Protein AF-A0A822HG52-F1 (afdb_monomer_lite)

Sequence (155 aa):
MVQCDKETKTKKIDTLKSLNSVLRNLIGDYMHELYFETEEEETRDRIKWGLIKSSVQSQSYNYDDIDKRYQSYEEIKRYTHKYIIRDLFLWAILMNYIDMAKVFLSFLKYRICSALIATKILKKYHSVAIYGELKDNYEKNIKYFEKYAINSPDT

Structure (mmCIF, N/CA/C/O backbone):
data_AF-A0A822HG52-F1
#
_entry.id   AF-A0A822HG52-F1
#
loop_
_atom_site.group_PDB
_atom_site.id
_atom_site.type_symbol
_atom_site.label_atom_id
_atom_site.label_alt_id
_atom_site.label_comp_id
_atom_site.label_asym_id
_atom_site.label_entity_id
_atom_site.label_seq_id
_atom_site.pdbx_PDB_ins_code
_atom_site.Cartn_x
_atom_site.Cartn_y
_atom_site.Cartn_z
_atom_site.occupancy
_atom_site.B_iso_or_equiv
_atom_site.auth_seq_id
_atom_site.auth_comp_id
_atom_site.auth_asym_id
_atom_site.auth_atom_id
_atom_site.pdbx_PDB_model_num
ATOM 1 N N . MET A 1 1 ? 40.405 -7.328 3.801 1.00 45.31 1 MET A N 1
ATOM 2 C CA . MET A 1 1 ? 39.343 -6.425 3.294 1.00 45.31 1 MET A CA 1
ATOM 3 C C . MET A 1 1 ? 38.112 -7.158 2.719 1.00 45.31 1 MET A C 1
ATOM 5 O O . MET A 1 1 ? 37.390 -6.562 1.944 1.00 45.31 1 MET A O 1
ATOM 9 N N . VAL A 1 2 ? 37.803 -8.410 3.110 1.00 51.06 2 VAL A N 1
ATOM 10 C CA . VAL A 1 2 ? 36.677 -9.199 2.525 1.00 51.06 2 VAL A CA 1
ATOM 11 C C . VAL A 1 2 ? 35.585 -9.556 3.559 1.00 51.06 2 VAL A C 1
ATOM 13 O O . VAL A 1 2 ? 34.539 -10.100 3.222 1.00 51.06 2 VAL A O 1
ATOM 16 N N . GLN A 1 3 ? 35.799 -9.237 4.840 1.00 42.75 3 GLN A N 1
ATOM 17 C CA . GLN A 1 3 ? 34.902 -9.628 5.938 1.00 42.75 3 GLN A CA 1
ATOM 18 C C . GLN A 1 3 ? 33.758 -8.626 6.178 1.00 42.75 3 GLN A C 1
ATOM 20 O O . GLN A 1 3 ? 32.650 -9.043 6.501 1.00 42.75 3 GLN A O 1
ATOM 25 N N . CYS A 1 4 ? 33.990 -7.333 5.921 1.00 42.16 4 CYS A N 1
ATOM 26 C CA . CYS A 1 4 ? 32.995 -6.268 6.113 1.00 42.16 4 CYS A CA 1
ATOM 27 C C . CYS A 1 4 ? 31.808 -6.392 5.133 1.00 42.16 4 CYS A C 1
ATOM 29 O O . CYS A 1 4 ? 30.648 -6.217 5.504 1.00 42.16 4 CYS A O 1
ATOM 31 N N . ASP A 1 5 ? 32.076 -6.797 3.888 1.00 52.59 5 ASP A N 1
ATOM 32 C CA . ASP A 1 5 ? 31.040 -6.916 2.853 1.00 52.59 5 ASP A CA 1
ATOM 33 C C . ASP A 1 5 ? 30.086 -8.093 3.081 1.00 52.59 5 ASP A C 1
ATOM 35 O O . ASP A 1 5 ? 28.921 -8.031 2.687 1.00 52.59 5 ASP A O 1
ATOM 39 N N . LYS A 1 6 ? 30.556 -9.170 3.725 1.00 52.09 6 LYS A N 1
ATOM 40 C CA . LYS A 1 6 ? 29.717 -10.342 4.008 1.00 52.09 6 LYS A CA 1
ATOM 41 C C . LYS A 1 6 ? 28.726 -10.058 5.133 1.00 52.09 6 LYS A C 1
ATOM 43 O O . LYS A 1 6 ? 27.545 -10.314 4.950 1.00 52.09 6 LYS A O 1
ATOM 48 N N . GLU A 1 7 ? 29.162 -9.467 6.245 1.00 51.91 7 GLU A N 1
ATOM 49 C CA . GLU A 1 7 ? 28.264 -9.141 7.367 1.00 51.91 7 GLU A CA 1
ATOM 50 C C . GLU A 1 7 ? 27.192 -8.111 6.998 1.00 51.91 7 GLU A C 1
ATOM 52 O O . GLU A 1 7 ? 26.043 -8.228 7.426 1.00 51.91 7 GLU A O 1
ATOM 57 N N . THR A 1 8 ? 27.545 -7.124 6.172 1.00 53.28 8 THR A N 1
ATOM 58 C CA . THR A 1 8 ? 26.606 -6.076 5.750 1.00 53.28 8 THR A CA 1
ATOM 59 C C . THR A 1 8 ? 25.537 -6.630 4.806 1.00 53.28 8 THR A C 1
ATOM 61 O O . THR A 1 8 ? 24.367 -6.265 4.917 1.00 53.28 8 THR A O 1
ATOM 64 N N . LYS A 1 9 ? 25.912 -7.565 3.920 1.00 55.47 9 LYS A N 1
ATOM 65 C CA . LYS A 1 9 ? 24.960 -8.296 3.072 1.00 55.47 9 LYS A CA 1
ATOM 66 C C . LYS A 1 9 ? 24.046 -9.191 3.907 1.00 55.47 9 LYS A C 1
ATOM 68 O O . LYS A 1 9 ? 22.837 -9.082 3.760 1.00 55.47 9 LYS A O 1
ATOM 73 N N . THR A 1 10 ? 24.584 -9.982 4.839 1.00 57.41 10 THR A N 1
ATOM 74 C CA . THR A 1 10 ? 23.771 -10.872 5.690 1.00 57.41 10 THR A CA 1
ATOM 75 C C . THR A 1 10 ? 22.769 -10.102 6.553 1.00 57.41 10 THR A C 1
ATOM 77 O O . THR A 1 10 ? 21.600 -10.465 6.600 1.00 57.41 10 THR A O 1
ATOM 80 N N . LYS A 1 11 ? 23.168 -8.978 7.166 1.00 60.53 11 LYS A N 1
ATOM 81 C CA . LYS A 1 11 ? 22.227 -8.138 7.933 1.00 60.53 11 LYS A CA 1
ATOM 82 C C . LYS A 1 11 ? 21.141 -7.505 7.057 1.00 60.53 11 LYS A C 1
ATOM 84 O O . LYS A 1 11 ? 20.019 -7.326 7.518 1.00 60.53 11 LYS A O 1
ATOM 89 N N . LYS A 1 12 ? 21.461 -7.156 5.807 1.00 58.12 12 LYS A N 1
ATOM 90 C CA . LYS A 1 12 ? 20.495 -6.599 4.847 1.00 58.12 12 LYS A CA 1
ATOM 91 C C . LYS A 1 12 ? 19.512 -7.661 4.325 1.00 58.12 12 LYS A C 1
ATOM 93 O O . LYS A 1 12 ? 18.345 -7.338 4.113 1.00 58.12 12 LYS A O 1
ATOM 98 N N . ILE A 1 13 ? 19.965 -8.912 4.183 1.00 57.28 13 ILE A N 1
ATOM 99 C CA . ILE A 1 13 ? 19.126 -10.073 3.830 1.00 57.28 13 ILE A CA 1
ATOM 100 C C . ILE A 1 13 ? 17.995 -10.252 4.852 1.00 57.28 13 ILE A C 1
ATOM 102 O O . ILE A 1 13 ? 16.834 -10.464 4.491 1.00 57.28 13 ILE A O 1
ATOM 106 N N . ASP A 1 14 ? 18.314 -10.101 6.137 1.00 71.44 14 ASP A N 1
ATOM 107 C CA . ASP A 1 14 ? 17.332 -10.273 7.207 1.00 71.44 14 ASP A CA 1
ATOM 108 C C . ASP A 1 14 ? 16.317 -9.121 7.268 1.00 71.44 14 ASP A C 1
ATOM 110 O O . ASP A 1 14 ? 15.142 -9.345 7.574 1.00 71.44 14 ASP A O 1
ATOM 114 N N . THR A 1 15 ? 16.714 -7.889 6.928 1.00 79.44 15 THR A N 1
ATOM 115 C CA . THR A 1 15 ? 15.819 -6.725 7.032 1.00 79.44 15 THR A CA 1
ATOM 116 C C . THR A 1 15 ? 14.765 -6.669 5.931 1.00 79.44 15 THR A C 1
ATOM 118 O O . THR A 1 15 ? 13.609 -6.375 6.237 1.00 79.44 15 THR A O 1
ATOM 121 N N . LEU A 1 16 ? 15.101 -6.990 4.675 1.00 83.25 16 LEU A N 1
ATOM 122 C CA . LEU A 1 16 ? 14.118 -6.984 3.579 1.00 83.25 16 LEU A CA 1
ATOM 123 C C . LEU A 1 16 ? 13.105 -8.127 3.709 1.00 83.25 16 LEU A C 1
ATOM 125 O O . LEU A 1 16 ? 11.901 -7.911 3.550 1.00 83.25 16 LEU A O 1
ATOM 129 N N . LYS A 1 17 ? 13.567 -9.326 4.082 1.00 84.38 17 LYS A N 1
ATOM 130 C CA . LYS A 1 17 ? 12.682 -10.464 4.372 1.00 84.38 17 LYS A CA 1
ATOM 131 C C . LYS A 1 17 ? 11.767 -10.172 5.556 1.00 84.38 17 LYS A C 1
ATOM 133 O O . LYS A 1 17 ? 10.570 -10.453 5.491 1.00 84.38 17 LYS A O 1
ATOM 138 N N . SER A 1 18 ? 12.305 -9.548 6.606 1.00 86.50 18 SER A N 1
ATOM 139 C CA . SER A 1 18 ? 11.512 -9.083 7.745 1.00 86.50 18 SER A CA 1
ATOM 140 C C . SER A 1 18 ? 10.456 -8.060 7.315 1.00 86.50 18 SER A C 1
ATOM 142 O O . SER A 1 18 ? 9.289 -8.207 7.671 1.00 86.50 18 SER A O 1
ATOM 144 N N . LEU A 1 19 ? 10.809 -7.088 6.464 1.00 88.69 19 LEU A N 1
ATOM 145 C CA . LEU A 1 19 ? 9.858 -6.099 5.953 1.00 88.69 19 LEU A CA 1
ATOM 146 C C . LEU A 1 19 ? 8.726 -6.745 5.141 1.00 88.69 19 LEU A C 1
ATOM 148 O O . LEU A 1 19 ? 7.557 -6.452 5.392 1.00 88.69 19 LEU A O 1
ATOM 152 N N . ASN A 1 20 ? 9.043 -7.659 4.218 1.00 90.75 20 ASN A N 1
ATOM 153 C CA . ASN A 1 20 ? 8.024 -8.409 3.475 1.00 90.75 20 ASN A CA 1
ATOM 154 C C . ASN A 1 20 ? 7.114 -9.216 4.419 1.00 90.75 20 ASN A C 1
ATOM 156 O O . ASN A 1 20 ? 5.898 -9.238 4.230 1.00 90.75 20 ASN A O 1
ATOM 160 N N . SER A 1 21 ? 7.679 -9.840 5.458 1.00 90.19 21 SER A N 1
ATOM 161 C CA . SER A 1 21 ? 6.916 -10.572 6.478 1.00 90.19 21 SER A CA 1
ATOM 162 C C . SER A 1 21 ? 5.965 -9.655 7.256 1.00 90.19 21 SER A C 1
ATOM 164 O O . SER A 1 21 ? 4.776 -9.952 7.389 1.00 90.19 21 SER A O 1
ATOM 166 N N . VAL A 1 22 ? 6.446 -8.489 7.701 1.00 90.62 22 VAL A N 1
ATOM 167 C CA . VAL A 1 22 ? 5.623 -7.477 8.381 1.00 90.62 22 VAL A CA 1
ATOM 168 C C . VAL A 1 22 ? 4.481 -7.008 7.481 1.00 90.62 22 VAL A C 1
ATOM 170 O O . VAL A 1 22 ? 3.334 -6.954 7.925 1.00 90.62 22 VAL A O 1
ATOM 173 N N . LEU A 1 23 ? 4.762 -6.719 6.209 1.00 91.31 23 LEU A N 1
ATOM 174 C CA . LEU A 1 23 ? 3.740 -6.280 5.259 1.00 91.31 23 LEU A CA 1
ATOM 175 C C . LEU A 1 23 ? 2.672 -7.350 5.017 1.00 91.31 23 LEU A C 1
ATOM 177 O O . LEU A 1 23 ? 1.484 -7.031 5.077 1.00 91.31 23 LEU A O 1
ATOM 181 N N . ARG A 1 24 ? 3.064 -8.618 4.846 1.00 92.25 24 ARG A N 1
ATOM 182 C CA . ARG A 1 24 ? 2.118 -9.743 4.745 1.00 92.25 24 ARG A CA 1
ATOM 183 C C . ARG A 1 24 ? 1.265 -9.889 6.006 1.00 92.25 24 ARG A C 1
ATOM 185 O O . ARG A 1 24 ? 0.058 -10.080 5.902 1.00 92.25 24 ARG A O 1
ATOM 192 N N . ASN A 1 25 ? 1.844 -9.720 7.194 1.00 91.38 25 ASN A N 1
ATOM 193 C CA . ASN A 1 25 ? 1.091 -9.782 8.452 1.00 91.38 25 ASN A CA 1
ATOM 194 C C . ASN A 1 25 ? 0.065 -8.642 8.593 1.00 91.38 25 ASN A C 1
ATOM 196 O O . ASN A 1 25 ? -1.021 -8.837 9.151 1.00 91.38 25 ASN A O 1
ATOM 200 N N . LEU A 1 26 ? 0.395 -7.448 8.091 1.00 91.69 26 LEU A N 1
ATOM 201 C CA . LEU A 1 26 ? -0.487 -6.281 8.147 1.00 91.69 26 LEU A CA 1
ATOM 202 C C . LEU A 1 26 ? -1.589 -6.323 7.077 1.00 91.69 26 LEU A C 1
ATOM 204 O O . LEU A 1 26 ? -2.747 -6.024 7.372 1.00 91.69 26 LEU A O 1
ATOM 208 N N . ILE A 1 27 ? -1.248 -6.697 5.844 1.00 91.88 27 ILE A N 1
ATOM 209 C CA . ILE A 1 27 ? -2.138 -6.596 4.677 1.00 91.88 27 ILE A CA 1
ATOM 210 C C . ILE A 1 27 ? -2.876 -7.919 4.422 1.00 91.88 27 ILE A C 1
ATOM 212 O O . ILE A 1 27 ? -4.099 -7.926 4.226 1.00 91.88 27 ILE A O 1
ATOM 216 N N . GLY A 1 28 ? -2.148 -9.033 4.470 1.00 89.75 28 GLY A N 1
ATOM 217 C CA . GLY A 1 28 ? -2.635 -10.390 4.246 1.00 89.75 28 GLY A CA 1
ATOM 218 C C . GLY A 1 28 ? -1.628 -11.271 3.501 1.00 89.75 28 GLY A C 1
ATOM 219 O O . GLY A 1 28 ? -0.681 -10.797 2.874 1.00 89.75 28 GLY A O 1
ATOM 220 N N . ASP A 1 29 ? -1.871 -12.575 3.554 1.00 87.88 29 ASP A N 1
ATOM 221 C CA . ASP A 1 29 ? -1.092 -13.639 2.910 1.00 87.88 29 ASP A CA 1
ATOM 222 C C . ASP A 1 29 ? -1.141 -13.606 1.374 1.00 87.88 29 ASP A C 1
ATOM 224 O O . ASP A 1 29 ? -0.180 -14.014 0.720 1.00 87.88 29 ASP A O 1
ATOM 228 N N . TYR A 1 30 ? -2.209 -13.042 0.806 1.00 84.38 30 TYR A N 1
ATOM 229 C CA . TYR A 1 30 ? -2.367 -12.797 -0.632 1.00 84.38 30 TYR A CA 1
ATOM 230 C C . TYR A 1 30 ? -1.369 -11.781 -1.217 1.00 84.38 30 TYR A C 1
ATOM 232 O O . TYR A 1 30 ? -1.268 -11.649 -2.435 1.00 84.38 30 TYR A O 1
ATOM 240 N N . MET A 1 31 ? -0.648 -11.027 -0.384 1.00 85.12 31 MET A N 1
ATOM 241 C CA . MET A 1 31 ? 0.330 -10.046 -0.845 1.00 85.12 31 MET A CA 1
ATOM 242 C C . MET A 1 31 ? 1.625 -10.734 -1.292 1.00 85.12 31 MET A C 1
ATOM 244 O O . MET A 1 31 ? 2.278 -11.404 -0.495 1.00 85.12 31 MET A O 1
ATOM 248 N N . HIS A 1 32 ? 2.029 -10.541 -2.548 1.00 86.25 32 HIS A N 1
ATOM 249 C CA . HIS A 1 32 ? 3.338 -10.986 -3.042 1.00 86.25 32 HIS A CA 1
ATOM 250 C C . HIS A 1 32 ? 4.490 -10.188 -2.414 1.00 86.25 32 HIS A C 1
ATOM 252 O O . HIS A 1 32 ? 4.285 -9.115 -1.842 1.00 86.25 32 HIS A O 1
ATOM 258 N N . GLU A 1 33 ? 5.714 -10.711 -2.515 1.00 88.12 33 GLU A N 1
ATOM 259 C CA . GLU A 1 33 ? 6.896 -9.972 -2.066 1.00 88.12 33 GLU A CA 1
ATOM 260 C C . GLU A 1 33 ? 7.048 -8.681 -2.878 1.00 88.12 33 GLU A C 1
ATOM 262 O O . GLU A 1 33 ? 6.847 -8.662 -4.093 1.00 88.12 33 GLU A O 1
ATOM 267 N N . LEU A 1 34 ? 7.349 -7.578 -2.188 1.00 86.81 34 LEU A N 1
ATOM 268 C CA . LEU A 1 34 ? 7.526 -6.271 -2.827 1.00 86.81 34 LEU A CA 1
ATOM 269 C C . LEU A 1 34 ? 8.985 -5.847 -2.914 1.00 86.81 34 LEU A C 1
ATOM 271 O O . LEU A 1 34 ? 9.323 -5.046 -3.788 1.00 86.81 34 LEU A O 1
ATOM 275 N N . TYR A 1 35 ? 9.808 -6.335 -1.988 1.00 88.50 35 TYR A N 1
ATOM 276 C CA . TYR A 1 35 ? 11.209 -5.968 -1.867 1.00 88.50 35 TYR A CA 1
ATOM 277 C C . TYR A 1 35 ? 12.086 -7.191 -2.077 1.00 88.50 35 TYR A C 1
ATOM 279 O O . TYR A 1 35 ? 11.916 -8.199 -1.395 1.00 88.50 35 TYR A O 1
ATOM 287 N N . PHE A 1 36 ? 13.035 -7.066 -2.993 1.00 86.81 36 PHE A N 1
ATOM 288 C CA . PHE A 1 36 ? 13.983 -8.109 -3.360 1.00 86.81 36 PHE A CA 1
ATOM 289 C C . PHE A 1 36 ? 15.399 -7.549 -3.255 1.00 86.81 36 PHE A C 1
ATOM 291 O O . PHE A 1 36 ? 15.603 -6.334 -3.325 1.00 86.81 36 PHE A O 1
ATOM 298 N N . GLU A 1 37 ? 16.384 -8.420 -3.063 1.00 81.31 37 GLU A N 1
ATOM 299 C CA . GLU A 1 37 ? 17.785 -7.991 -3.012 1.00 81.31 37 GLU A CA 1
ATOM 300 C C . GLU A 1 37 ? 18.364 -7.771 -4.403 1.00 81.31 37 GLU A C 1
ATOM 302 O O . GLU A 1 37 ? 19.242 -6.926 -4.586 1.00 81.31 37 GLU A O 1
ATOM 307 N N . THR A 1 38 ? 17.874 -8.554 -5.361 1.00 81.25 38 THR A N 1
ATOM 308 C CA . THR A 1 38 ? 18.373 -8.609 -6.729 1.00 81.25 38 THR A CA 1
ATOM 309 C C . THR A 1 38 ? 17.217 -8.551 -7.723 1.00 81.25 38 THR A C 1
ATOM 311 O O . THR A 1 38 ? 16.116 -9.045 -7.455 1.00 81.25 38 THR A O 1
ATOM 314 N N . GLU A 1 39 ? 17.459 -7.952 -8.887 1.00 79.81 39 GLU A N 1
ATOM 315 C CA . GLU A 1 39 ? 16.459 -7.881 -9.960 1.00 79.81 39 GLU A CA 1
ATOM 316 C C . GLU A 1 39 ? 16.125 -9.279 -10.505 1.00 79.81 39 GLU A C 1
ATOM 318 O O . GLU A 1 39 ? 14.994 -9.543 -10.926 1.00 79.81 39 GLU A O 1
ATOM 323 N N . GLU A 1 40 ? 17.078 -10.215 -10.448 1.00 81.81 40 GLU A N 1
ATOM 324 C CA . GLU A 1 40 ? 16.883 -11.605 -10.853 1.00 81.81 40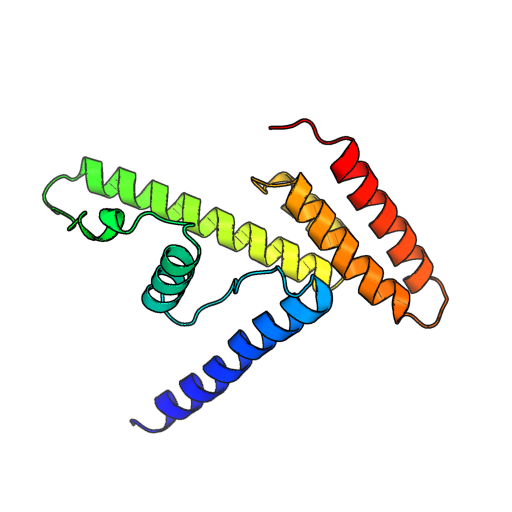 GLU A CA 1
ATOM 325 C C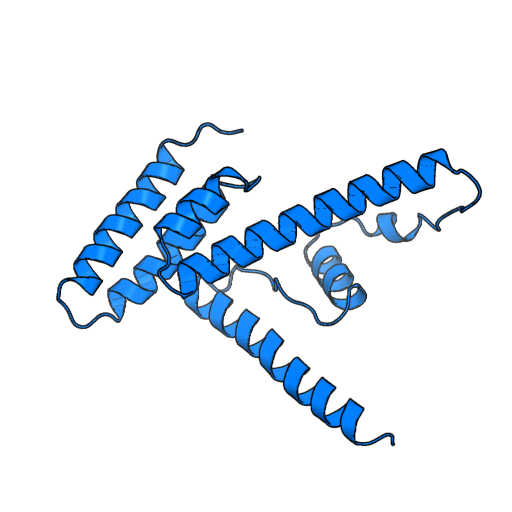 . GLU A 1 40 ? 15.903 -12.349 -9.933 1.00 81.81 40 GLU A C 1
ATOM 327 O O . GLU A 1 40 ? 15.143 -13.204 -10.393 1.00 81.81 40 GLU A O 1
ATOM 332 N N . GLU A 1 41 ? 15.900 -12.055 -8.632 1.00 85.06 41 GLU A N 1
ATOM 333 C CA . GLU A 1 41 ? 14.908 -12.591 -7.693 1.00 85.06 41 GLU A CA 1
ATOM 334 C C . GLU A 1 41 ? 13.515 -12.034 -7.966 1.00 85.06 41 GLU A C 1
ATOM 336 O O . GLU A 1 41 ? 12.580 -12.821 -8.128 1.00 85.06 41 GLU A O 1
ATOM 341 N N . GLU A 1 42 ? 13.393 -10.710 -8.105 1.00 85.69 42 GLU A N 1
ATOM 342 C CA . GLU A 1 42 ? 12.118 -10.062 -8.427 1.00 85.69 42 GLU A CA 1
ATOM 343 C C . GLU A 1 42 ? 11.539 -10.609 -9.739 1.00 85.69 42 GLU A C 1
ATOM 345 O O . GLU A 1 42 ? 10.357 -10.950 -9.827 1.00 85.69 42 GLU A O 1
ATOM 350 N N . THR A 1 43 ? 12.380 -10.736 -10.767 1.00 82.69 43 THR A N 1
ATOM 351 C CA . THR A 1 43 ? 11.965 -11.239 -12.079 1.00 82.69 43 THR A CA 1
ATOM 352 C C . THR A 1 43 ? 11.490 -12.686 -11.994 1.00 82.69 43 THR A C 1
ATOM 354 O O . THR A 1 43 ? 10.444 -13.024 -12.554 1.00 82.69 43 THR A O 1
ATOM 357 N N . ARG A 1 44 ? 12.213 -13.549 -11.266 1.00 86.00 44 ARG A N 1
ATOM 358 C CA . ARG A 1 44 ? 11.809 -14.949 -11.066 1.00 86.00 44 ARG A CA 1
ATOM 359 C C . ARG A 1 44 ? 10.477 -15.061 -10.331 1.00 86.00 44 ARG A C 1
ATOM 361 O O . ARG A 1 44 ? 9.636 -15.850 -10.763 1.00 86.00 44 ARG A O 1
ATOM 368 N N . ASP A 1 45 ? 10.266 -14.281 -9.271 1.00 86.44 45 ASP A N 1
ATOM 369 C CA . ASP A 1 45 ? 8.996 -14.286 -8.536 1.00 86.44 45 ASP A CA 1
ATOM 370 C C . ASP A 1 45 ? 7.843 -13.813 -9.436 1.00 86.44 45 ASP A C 1
ATOM 372 O O . ASP A 1 45 ? 6.821 -14.487 -9.562 1.00 86.44 45 ASP A O 1
ATOM 376 N N . ARG A 1 46 ? 8.038 -12.731 -10.194 1.00 83.50 46 ARG A N 1
ATOM 377 C CA . ARG A 1 46 ? 7.022 -12.224 -11.129 1.00 83.50 46 ARG A CA 1
ATOM 378 C C . ARG A 1 46 ? 6.661 -13.210 -12.233 1.00 83.50 46 ARG A C 1
ATOM 380 O O . ARG A 1 46 ? 5.483 -13.319 -12.573 1.00 83.50 46 ARG A O 1
ATOM 387 N N . ILE A 1 47 ? 7.638 -13.929 -12.787 1.00 84.06 47 ILE A N 1
ATOM 388 C CA . ILE A 1 47 ? 7.384 -14.987 -13.779 1.00 84.06 47 ILE A CA 1
ATOM 389 C C . ILE A 1 47 ? 6.609 -16.139 -13.132 1.00 84.06 47 ILE A C 1
ATOM 391 O O . ILE A 1 47 ? 5.621 -16.598 -13.702 1.00 84.06 47 ILE A O 1
ATOM 395 N N . LYS A 1 48 ? 7.013 -16.571 -11.929 1.00 86.81 48 LYS A N 1
ATOM 396 C CA . LYS A 1 48 ? 6.335 -17.634 -11.170 1.00 86.81 48 LYS A CA 1
ATOM 397 C C . LYS A 1 48 ? 4.852 -17.322 -10.946 1.00 86.81 48 LYS A C 1
ATOM 399 O O . LYS A 1 48 ? 4.028 -18.228 -11.030 1.00 86.81 48 LYS A O 1
ATOM 404 N N . TRP A 1 49 ? 4.516 -16.056 -10.704 1.00 82.94 49 TRP A N 1
ATOM 405 C CA . TRP A 1 49 ? 3.137 -15.599 -10.503 1.00 82.94 49 TRP A CA 1
ATOM 406 C C . TRP A 1 49 ? 2.422 -15.152 -11.786 1.00 82.94 49 TRP A C 1
ATOM 408 O O . TRP A 1 49 ? 1.303 -14.650 -11.719 1.00 82.94 49 TRP A O 1
ATOM 418 N N . GLY A 1 50 ? 3.042 -15.317 -12.959 1.00 81.12 50 GLY A N 1
ATOM 419 C CA . GLY A 1 50 ? 2.442 -14.943 -14.242 1.00 81.12 50 GLY A CA 1
ATOM 420 C C . GLY A 1 50 ? 2.261 -13.432 -14.441 1.00 81.12 50 GLY A C 1
ATOM 421 O O . GLY A 1 50 ? 1.503 -13.021 -15.318 1.00 81.12 50 GLY A O 1
ATOM 422 N N . LEU A 1 51 ? 2.953 -12.599 -13.656 1.00 76.94 51 LEU A N 1
ATOM 423 C CA . LEU A 1 51 ? 2.898 -11.135 -13.747 1.00 76.94 51 LEU A CA 1
ATOM 424 C C . LEU A 1 51 ? 3.680 -10.598 -14.954 1.00 76.94 51 LEU A C 1
ATOM 426 O O . LEU A 1 51 ? 3.402 -9.500 -15.435 1.00 76.94 51 LEU A O 1
ATOM 430 N N . ILE A 1 52 ? 4.663 -11.363 -15.444 1.00 78.81 52 ILE A N 1
ATOM 431 C CA . ILE A 1 52 ? 5.446 -11.063 -16.649 1.00 78.81 52 ILE A CA 1
ATOM 432 C C . ILE A 1 52 ? 5.568 -12.346 -17.483 1.00 78.81 52 ILE A C 1
ATOM 434 O O . ILE A 1 52 ? 5.777 -13.431 -16.941 1.00 78.81 52 ILE A O 1
ATOM 438 N N . LYS A 1 53 ? 5.441 -12.235 -18.814 1.00 72.56 53 LYS A N 1
ATOM 439 C CA . LYS A 1 53 ? 5.645 -13.364 -19.738 1.00 72.56 53 LYS A CA 1
ATOM 440 C C . LYS A 1 53 ? 7.133 -13.719 -19.821 1.00 72.56 53 LYS A C 1
ATOM 442 O O . LYS A 1 53 ? 7.968 -12.836 -19.995 1.00 72.56 53 LYS A O 1
ATOM 447 N N . SER A 1 54 ? 7.460 -15.011 -19.790 1.00 58.28 54 SER A N 1
ATOM 448 C CA . SER A 1 54 ? 8.839 -15.522 -19.897 1.00 58.28 54 SER A CA 1
ATOM 449 C C . SER A 1 54 ? 9.579 -15.063 -21.165 1.00 58.28 54 SER A C 1
ATOM 451 O O . SER A 1 54 ? 10.802 -14.970 -21.161 1.00 58.28 54 SER A O 1
ATOM 453 N N . SER A 1 55 ? 8.853 -14.690 -22.224 1.00 51.97 55 SER A N 1
ATOM 454 C CA . SER A 1 55 ? 9.402 -14.193 -23.495 1.00 51.97 55 SER A CA 1
ATOM 455 C C . SER A 1 55 ? 10.096 -12.823 -23.419 1.00 51.97 55 SER A C 1
ATOM 457 O O . SER A 1 55 ? 10.717 -12.411 -24.394 1.00 51.97 55 SER A O 1
ATOM 459 N N . VAL A 1 56 ? 10.006 -12.101 -22.295 1.00 53.41 56 VAL A N 1
ATOM 460 C CA . VAL A 1 56 ? 10.708 -10.813 -22.098 1.00 53.41 56 VAL A CA 1
ATOM 461 C C . VAL A 1 56 ? 12.219 -11.014 -21.866 1.00 53.41 56 VAL A C 1
ATOM 463 O O . VAL A 1 56 ? 12.991 -10.073 -22.010 1.00 53.41 56 VAL A O 1
ATOM 466 N N . GLN A 1 57 ? 12.680 -12.251 -21.625 1.00 48.59 57 GLN A N 1
ATOM 467 C CA . GLN A 1 57 ? 14.111 -12.581 -21.509 1.00 48.59 57 GLN A CA 1
ATOM 468 C C . GLN A 1 57 ? 14.925 -12.360 -22.800 1.00 48.59 57 GLN A C 1
ATOM 470 O O . GLN A 1 57 ? 16.151 -12.341 -22.740 1.00 48.59 57 GLN A O 1
ATOM 475 N N . SER A 1 58 ? 14.285 -12.197 -23.965 1.00 41.59 58 SER A N 1
ATOM 476 C CA . SER A 1 58 ? 14.975 -12.183 -25.266 1.00 41.59 58 SER A CA 1
ATOM 477 C C . SER A 1 58 ? 15.211 -10.797 -25.870 1.00 41.59 58 SER A C 1
ATOM 479 O O . SER A 1 58 ? 15.708 -10.718 -26.991 1.00 41.59 58 SER A O 1
ATOM 481 N N . GLN A 1 59 ? 14.915 -9.699 -25.169 1.00 45.81 59 GLN A N 1
ATOM 482 C CA . GLN A 1 59 ? 15.415 -8.382 -25.584 1.00 45.81 59 GLN A CA 1
ATOM 483 C C . GLN A 1 59 ? 16.832 -8.182 -25.042 1.00 45.81 59 GLN A C 1
ATOM 485 O O . GLN A 1 59 ? 17.101 -7.385 -24.151 1.00 45.81 59 GLN A O 1
ATOM 490 N N . SER A 1 60 ? 17.751 -8.958 -25.620 1.00 40.53 60 SER A N 1
ATOM 491 C CA . SER A 1 60 ? 19.158 -8.589 -25.707 1.00 40.53 60 SER A CA 1
ATOM 492 C C . SER A 1 60 ? 19.226 -7.164 -26.263 1.00 40.53 60 SER A C 1
ATOM 494 O O . SER A 1 60 ? 18.750 -6.894 -27.368 1.00 40.53 60 SER A O 1
ATOM 496 N N . TYR A 1 61 ? 19.747 -6.242 -25.455 1.00 44.06 61 TYR A N 1
ATOM 497 C CA . TYR A 1 61 ? 19.982 -4.856 -25.832 1.00 44.06 61 TYR A CA 1
ATOM 498 C C . TYR A 1 61 ? 20.924 -4.812 -27.039 1.00 44.06 61 TYR A C 1
ATOM 500 O O . TYR A 1 61 ? 22.141 -4.903 -26.888 1.00 44.06 61 TYR A O 1
ATOM 508 N N . ASN A 1 62 ? 20.367 -4.676 -28.242 1.00 44.25 62 ASN A N 1
ATOM 509 C CA . ASN A 1 62 ? 21.153 -4.326 -29.414 1.00 44.25 62 ASN A CA 1
ATOM 510 C C . ASN A 1 62 ? 21.448 -2.820 -29.320 1.00 44.25 62 ASN A C 1
ATOM 512 O O . ASN A 1 62 ? 20.552 -1.987 -29.468 1.00 44.25 62 ASN A O 1
ATOM 516 N N . TYR A 1 63 ? 22.684 -2.501 -28.936 1.00 48.91 63 TYR A N 1
ATOM 517 C CA . TYR A 1 63 ? 23.111 -1.228 -28.341 1.00 48.91 63 TYR A CA 1
ATOM 518 C C . TYR A 1 63 ? 23.410 -0.103 -29.353 1.00 48.91 63 TYR A C 1
ATOM 520 O O . TYR A 1 63 ? 23.897 0.959 -28.951 1.00 48.91 63 TYR A O 1
ATOM 528 N N . ASP A 1 64 ? 23.100 -0.317 -30.633 1.00 52.31 64 ASP A N 1
ATOM 529 C CA . ASP A 1 64 ? 23.591 0.502 -31.752 1.00 52.31 64 ASP A CA 1
ATOM 530 C C . ASP A 1 64 ? 22.653 1.639 -32.189 1.00 52.31 64 ASP A C 1
ATOM 532 O O . ASP A 1 64 ? 22.906 2.302 -33.192 1.00 52.31 64 ASP A O 1
ATOM 536 N N . ASP A 1 65 ? 21.586 1.917 -31.436 1.00 58.69 65 ASP A N 1
ATOM 537 C CA . ASP A 1 65 ? 20.609 2.949 -31.794 1.00 58.69 65 ASP A CA 1
ATOM 538 C C . ASP A 1 65 ? 20.409 3.946 -30.640 1.00 58.69 65 ASP A C 1
ATOM 540 O O . ASP A 1 65 ? 19.877 3.609 -29.575 1.00 58.69 65 ASP A O 1
ATOM 544 N N . ILE A 1 66 ? 20.886 5.181 -30.827 1.00 61.19 66 ILE A N 1
ATOM 545 C CA . ILE A 1 66 ? 20.873 6.247 -29.808 1.00 61.19 66 ILE A CA 1
ATOM 546 C C . ILE A 1 66 ? 19.434 6.557 -29.370 1.00 61.19 66 ILE A C 1
ATOM 548 O O . ILE A 1 66 ? 19.190 6.766 -28.181 1.00 61.19 66 ILE A O 1
ATOM 552 N N . ASP A 1 67 ? 18.475 6.509 -30.295 1.00 60.88 67 ASP A N 1
ATOM 553 C CA . ASP A 1 67 ? 17.069 6.827 -30.025 1.00 60.88 67 ASP A CA 1
ATOM 554 C C . ASP A 1 67 ? 16.406 5.762 -29.125 1.00 60.88 67 ASP A C 1
ATOM 556 O O . ASP A 1 67 ? 15.682 6.074 -28.174 1.00 60.88 67 ASP A O 1
ATOM 560 N N . LYS A 1 68 ? 16.779 4.485 -29.302 1.00 59.09 68 LYS A N 1
ATOM 561 C CA . LYS A 1 68 ? 16.345 3.388 -28.415 1.00 59.09 68 LYS A CA 1
ATOM 562 C C . LYS A 1 68 ? 16.933 3.508 -27.009 1.00 59.09 68 LYS A C 1
ATOM 564 O O . LYS A 1 68 ? 16.273 3.144 -26.035 1.00 59.09 68 LYS A O 1
ATOM 569 N N . ARG A 1 69 ? 18.148 4.055 -26.876 1.00 58.38 69 ARG A N 1
ATOM 570 C CA . ARG A 1 69 ? 18.790 4.286 -25.571 1.00 58.38 69 ARG A CA 1
ATOM 571 C C . ARG A 1 69 ? 18.054 5.364 -24.761 1.00 58.38 69 ARG A C 1
ATOM 573 O O . ARG A 1 69 ? 17.875 5.192 -23.556 1.00 58.38 69 ARG A O 1
ATOM 580 N N . TYR A 1 70 ? 17.586 6.436 -25.407 1.00 60.62 70 TYR A N 1
ATOM 581 C CA . TYR A 1 70 ? 16.796 7.486 -24.746 1.00 60.62 70 TYR A CA 1
ATOM 582 C C . TYR A 1 70 ? 15.404 7.006 -24.326 1.00 60.62 70 TYR A C 1
ATOM 584 O O . TYR A 1 70 ? 14.976 7.287 -23.204 1.00 60.62 70 TYR A O 1
ATOM 592 N N . GLN A 1 71 ? 14.720 6.240 -25.181 1.00 61.22 71 GLN A N 1
ATOM 593 C CA . GLN A 1 71 ? 13.418 5.655 -24.843 1.00 61.22 71 GLN A CA 1
ATOM 594 C C . GLN A 1 71 ? 13.527 4.682 -23.662 1.00 61.22 71 GLN A C 1
ATOM 596 O O . GLN A 1 71 ? 12.771 4.801 -22.698 1.00 61.22 71 GLN A O 1
ATOM 601 N N . SER A 1 72 ? 14.538 3.807 -23.672 1.00 68.06 72 SER A N 1
ATOM 602 C CA . SER A 1 72 ? 14.825 2.894 -22.560 1.00 68.06 72 SER A CA 1
ATOM 603 C C . SER A 1 72 ? 15.118 3.641 -21.249 1.00 68.06 72 SER A C 1
ATOM 605 O O . SER A 1 72 ? 14.598 3.271 -20.197 1.00 68.06 72 SER A O 1
ATOM 607 N N . TYR A 1 73 ? 15.878 4.743 -21.293 1.00 67.56 73 TYR A N 1
ATOM 608 C CA . TYR A 1 73 ? 16.167 5.551 -20.102 1.00 67.56 73 TYR A CA 1
ATOM 609 C C . TYR A 1 73 ? 14.909 6.195 -19.496 1.00 67.56 73 TYR A C 1
ATOM 611 O O . TYR A 1 73 ? 14.712 6.151 -18.279 1.00 67.56 73 TYR A O 1
ATOM 619 N N . GLU A 1 74 ? 14.034 6.769 -20.325 1.00 68.25 74 GLU A N 1
ATOM 620 C CA . GLU A 1 74 ? 12.770 7.357 -19.863 1.00 68.25 74 GLU A CA 1
ATOM 621 C C . GLU A 1 74 ? 11.800 6.297 -19.314 1.00 68.25 74 GLU A C 1
ATOM 623 O O . GLU A 1 74 ? 11.103 6.544 -18.324 1.00 68.25 74 GLU A O 1
ATOM 628 N N . GLU A 1 75 ? 11.778 5.092 -19.888 1.00 69.38 75 GLU A N 1
ATOM 629 C CA . GLU A 1 75 ? 10.993 3.966 -19.371 1.00 69.38 75 GLU A CA 1
ATOM 630 C C . GLU A 1 75 ? 11.492 3.489 -18.004 1.00 69.38 75 GLU A C 1
ATOM 632 O O . GLU A 1 75 ? 10.686 3.378 -17.072 1.00 69.38 75 GLU A O 1
ATOM 637 N N . ILE A 1 76 ? 12.808 3.299 -17.851 1.00 70.81 76 ILE A N 1
ATOM 638 C CA . ILE A 1 76 ? 13.443 2.952 -16.571 1.00 70.81 76 ILE A CA 1
ATOM 639 C C . ILE A 1 76 ? 13.120 4.027 -15.532 1.00 70.81 76 ILE A C 1
ATOM 641 O O . ILE A 1 76 ? 12.614 3.718 -14.455 1.00 70.81 76 ILE A O 1
ATOM 645 N N . LYS A 1 77 ? 13.306 5.306 -15.872 1.00 71.12 77 LYS A N 1
ATOM 646 C CA . LYS A 1 77 ? 13.020 6.435 -14.977 1.00 71.12 77 LYS A CA 1
ATOM 647 C C . LYS A 1 77 ? 11.559 6.463 -14.523 1.00 71.12 77 LYS A C 1
ATOM 649 O O . LYS A 1 77 ? 11.288 6.653 -13.335 1.00 71.12 77 LYS A O 1
ATOM 654 N N . ARG A 1 78 ? 10.603 6.239 -15.433 1.00 71.38 78 ARG A N 1
ATOM 655 C CA . ARG A 1 78 ? 9.167 6.150 -15.097 1.00 71.38 78 ARG A CA 1
ATOM 656 C C . ARG A 1 78 ? 8.857 4.947 -14.211 1.00 71.38 78 ARG A C 1
ATOM 658 O O . ARG A 1 78 ? 7.984 5.042 -13.347 1.00 71.38 78 ARG A O 1
ATOM 665 N N . TYR A 1 79 ? 9.530 3.822 -14.431 1.00 71.94 79 TYR A N 1
ATOM 666 C CA . TYR A 1 79 ? 9.361 2.610 -13.637 1.00 71.94 79 TYR A CA 1
ATOM 667 C C . TYR A 1 79 ? 9.901 2.797 -12.213 1.00 71.94 79 TYR A C 1
ATOM 669 O O . TYR A 1 79 ? 9.163 2.601 -11.245 1.00 71.94 79 TYR A O 1
ATOM 677 N N . THR A 1 80 ? 11.120 3.323 -12.085 1.00 75.50 80 THR A N 1
ATOM 678 C CA . THR A 1 80 ? 11.743 3.694 -10.808 1.00 75.50 80 THR A CA 1
ATOM 679 C C . THR A 1 80 ? 10.893 4.704 -10.044 1.00 75.50 80 THR A C 1
ATOM 681 O O . THR A 1 80 ? 10.627 4.516 -8.859 1.00 75.50 80 THR A O 1
ATOM 684 N N . HIS A 1 81 ? 10.377 5.735 -10.722 1.00 76.88 81 HIS A N 1
ATOM 685 C CA . HIS A 1 81 ? 9.493 6.718 -10.097 1.00 76.88 81 HIS A CA 1
ATOM 686 C C . HIS A 1 81 ? 8.231 6.069 -9.503 1.00 76.88 81 HIS A C 1
ATOM 688 O O . HIS A 1 81 ? 7.842 6.389 -8.382 1.00 76.88 81 HIS A O 1
ATOM 694 N N . LYS A 1 82 ? 7.600 5.116 -10.204 1.00 78.38 82 LYS A N 1
ATOM 695 C CA . LYS A 1 82 ? 6.410 4.410 -9.689 1.00 78.38 82 LYS A CA 1
ATOM 696 C C . LYS A 1 82 ? 6.707 3.613 -8.417 1.00 78.38 82 LYS A C 1
ATOM 698 O O 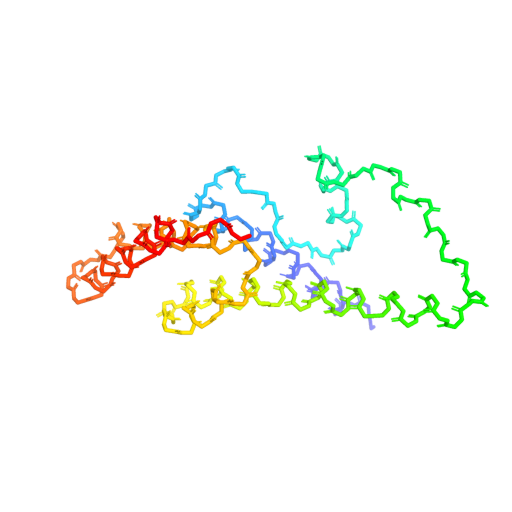. LYS A 1 82 ? 5.879 3.632 -7.507 1.00 78.38 82 LYS A O 1
ATOM 703 N N . TYR A 1 83 ? 7.858 2.943 -8.337 1.00 83.69 83 TYR A N 1
ATOM 704 C CA . TYR A 1 83 ? 8.257 2.235 -7.117 1.00 83.69 83 TYR A CA 1
ATOM 705 C C . TYR A 1 83 ? 8.532 3.183 -5.961 1.00 83.69 83 TYR A C 1
ATOM 707 O O . TYR A 1 83 ? 8.021 2.955 -4.870 1.00 83.69 83 TYR A O 1
ATOM 715 N N . ILE A 1 84 ? 9.256 4.276 -6.216 1.00 90.19 84 ILE A N 1
ATOM 716 C CA . ILE A 1 84 ? 9.561 5.275 -5.188 1.00 90.19 84 ILE A CA 1
ATOM 717 C C . ILE A 1 84 ? 8.265 5.829 -4.592 1.00 90.19 84 ILE A C 1
ATOM 719 O O . ILE A 1 84 ? 8.115 5.851 -3.375 1.00 90.19 84 ILE A O 1
ATOM 723 N N . ILE A 1 85 ? 7.296 6.220 -5.425 1.00 92.25 85 ILE A N 1
ATOM 724 C CA . ILE A 1 85 ? 6.016 6.744 -4.929 1.00 92.25 85 ILE A CA 1
ATOM 725 C C . ILE A 1 85 ? 5.232 5.678 -4.147 1.00 92.25 85 ILE A C 1
ATOM 727 O O . ILE A 1 85 ? 4.663 5.994 -3.103 1.00 92.25 85 ILE A O 1
ATOM 731 N N . ARG A 1 86 ? 5.216 4.416 -4.605 1.00 92.94 86 ARG A N 1
ATOM 732 C CA . ARG A 1 86 ? 4.601 3.296 -3.865 1.00 92.94 86 ARG A CA 1
ATOM 733 C C . ARG A 1 86 ? 5.236 3.128 -2.487 1.00 92.94 86 ARG A C 1
ATOM 735 O O . ARG A 1 86 ? 4.515 2.982 -1.502 1.00 92.94 86 ARG A O 1
ATOM 742 N N . ASP A 1 87 ? 6.558 3.144 -2.424 1.00 93.69 87 ASP A N 1
ATOM 743 C CA . ASP A 1 87 ? 7.302 2.906 -1.191 1.00 93.69 87 ASP A CA 1
ATOM 744 C C . ASP A 1 87 ? 7.151 4.077 -0.216 1.00 93.69 87 ASP A C 1
ATOM 746 O O . ASP A 1 87 ? 6.903 3.855 0.966 1.00 93.69 87 ASP A O 1
ATOM 750 N N . LEU A 1 88 ? 7.181 5.318 -0.715 1.00 96.00 88 LEU A N 1
ATOM 751 C CA . LEU A 1 88 ? 6.892 6.517 0.076 1.00 96.00 88 LEU A CA 1
ATOM 752 C C . LEU A 1 88 ? 5.460 6.516 0.619 1.00 96.00 88 LEU A C 1
ATOM 754 O O . LEU A 1 88 ? 5.244 6.864 1.779 1.00 96.00 88 LEU A O 1
ATOM 758 N N . PHE A 1 89 ? 4.486 6.085 -0.187 1.00 96.75 89 PHE A N 1
ATOM 759 C CA . PHE A 1 89 ? 3.106 5.919 0.261 1.00 96.75 89 PHE A CA 1
ATOM 760 C C . PHE A 1 89 ? 2.993 4.885 1.387 1.00 96.75 89 PHE A C 1
ATOM 762 O O . PHE A 1 89 ? 2.417 5.183 2.433 1.00 96.75 89 PHE A O 1
ATOM 769 N N . LEU A 1 90 ? 3.556 3.685 1.197 1.00 95.62 90 LEU A N 1
ATOM 770 C CA . LEU A 1 90 ? 3.525 2.625 2.209 1.00 95.62 90 LEU A CA 1
ATOM 771 C C . LEU A 1 90 ? 4.223 3.066 3.495 1.00 95.62 90 LEU A C 1
ATOM 773 O O . LEU A 1 90 ? 3.661 2.911 4.577 1.00 95.62 90 LEU A O 1
ATOM 777 N N . TRP A 1 91 ? 5.403 3.674 3.378 1.00 96.00 91 TRP A N 1
ATOM 778 C CA . TRP A 1 91 ? 6.139 4.213 4.515 1.00 96.00 91 TRP A CA 1
ATOM 779 C C . TRP A 1 91 ? 5.324 5.267 5.274 1.00 96.00 91 TRP A C 1
ATOM 781 O O . TRP A 1 91 ? 5.208 5.185 6.495 1.00 96.00 91 TRP A O 1
ATOM 791 N N . ALA A 1 92 ? 4.682 6.200 4.565 1.00 97.69 92 ALA A N 1
ATOM 792 C CA . ALA A 1 92 ? 3.839 7.218 5.185 1.00 97.69 92 ALA A CA 1
ATOM 793 C C . ALA A 1 92 ? 2.648 6.609 5.949 1.00 97.69 92 ALA A C 1
ATOM 795 O O . ALA A 1 92 ? 2.328 7.074 7.042 1.00 97.69 92 ALA A O 1
ATOM 796 N N . ILE A 1 93 ? 2.022 5.545 5.430 1.00 97.38 93 ILE A N 1
ATOM 797 C CA . ILE A 1 93 ? 0.952 4.827 6.142 1.00 97.38 93 ILE A CA 1
ATOM 798 C C . ILE A 1 93 ? 1.486 4.117 7.392 1.00 97.38 93 ILE A C 1
ATOM 800 O O . ILE A 1 93 ? 0.893 4.251 8.463 1.00 97.38 93 ILE A O 1
ATOM 804 N N . LEU A 1 94 ? 2.605 3.394 7.278 1.00 94.94 94 LEU A N 1
ATOM 805 C CA . LEU A 1 94 ? 3.212 2.662 8.397 1.00 94.94 94 LEU A CA 1
ATOM 806 C C . LEU A 1 94 ? 3.644 3.603 9.535 1.00 94.94 94 LEU A C 1
ATOM 808 O O . LEU A 1 94 ? 3.493 3.263 10.704 1.00 94.94 94 LEU A O 1
ATOM 812 N N . MET A 1 95 ? 4.119 4.804 9.195 1.00 94.56 95 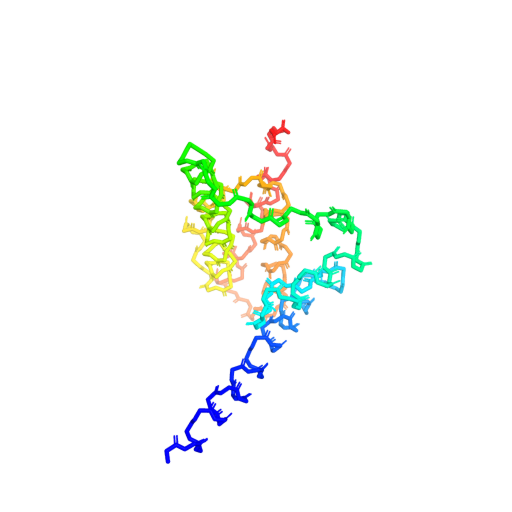MET A N 1
ATOM 813 C CA . MET A 1 95 ? 4.537 5.834 10.155 1.00 94.56 95 MET A CA 1
ATOM 814 C C . MET A 1 95 ? 3.394 6.750 10.626 1.00 94.56 95 MET A C 1
ATOM 816 O O . MET A 1 95 ? 3.637 7.688 11.381 1.00 94.56 95 MET A O 1
ATOM 820 N N . ASN A 1 96 ? 2.150 6.501 10.198 1.00 93.12 96 ASN A N 1
ATOM 821 C CA . ASN A 1 96 ? 0.979 7.336 10.493 1.00 93.12 96 ASN A CA 1
ATOM 822 C C . ASN A 1 96 ? 1.100 8.805 10.011 1.00 93.12 96 ASN A C 1
ATOM 824 O O . ASN A 1 96 ? 0.454 9.706 10.547 1.00 93.12 96 ASN A O 1
ATOM 828 N N . TYR A 1 97 ? 1.880 9.064 8.956 1.00 96.62 97 TYR A N 1
ATOM 829 C CA . TYR A 1 97 ? 1.946 10.352 8.252 1.00 96.62 97 TYR A CA 1
ATOM 830 C C . TYR A 1 97 ? 0.851 10.447 7.187 1.00 96.62 97 TYR A C 1
ATOM 832 O O . TYR A 1 97 ? 1.098 10.476 5.979 1.00 96.62 97 TYR A O 1
ATOM 840 N N . ILE A 1 98 ? -0.397 10.481 7.650 1.00 96.50 98 ILE A N 1
ATOM 841 C CA . ILE A 1 98 ? -1.574 10.294 6.796 1.00 96.50 98 ILE A CA 1
ATOM 842 C C . ILE A 1 98 ? -1.725 11.389 5.742 1.00 96.50 98 ILE A C 1
ATOM 844 O O . ILE A 1 98 ? -2.099 11.094 4.609 1.00 96.50 98 ILE A O 1
ATOM 848 N N . ASP A 1 99 ? -1.400 12.638 6.062 1.00 96.50 99 ASP A N 1
ATOM 849 C CA . ASP A 1 99 ? -1.521 13.719 5.084 1.00 96.50 99 ASP A CA 1
ATOM 850 C C . ASP A 1 99 ? -0.483 13.599 3.961 1.00 96.50 99 ASP A C 1
ATOM 852 O O . ASP A 1 99 ? -0.827 13.801 2.797 1.00 96.50 99 ASP A O 1
ATOM 856 N N . MET A 1 100 ? 0.738 13.137 4.261 1.00 97.25 100 MET A N 1
ATOM 857 C CA . MET A 1 100 ? 1.706 12.779 3.216 1.00 97.25 100 MET A CA 1
ATOM 858 C C . MET A 1 100 ? 1.220 11.588 2.388 1.00 97.25 100 MET A C 1
ATOM 860 O O . MET A 1 100 ? 1.320 11.606 1.162 1.00 97.25 100 MET A O 1
ATOM 864 N N . ALA A 1 101 ? 0.638 10.571 3.029 1.00 97.69 101 ALA A N 1
ATOM 865 C CA . ALA A 1 101 ? 0.095 9.420 2.316 1.00 97.69 101 ALA A CA 1
ATOM 866 C C . ALA A 1 101 ? -1.019 9.821 1.333 1.00 97.69 101 ALA A C 1
ATOM 868 O O . ALA A 1 101 ? -1.054 9.313 0.214 1.00 97.69 101 ALA A O 1
ATOM 869 N N . LYS A 1 102 ? -1.888 10.775 1.696 1.00 95.75 102 LYS A N 1
ATOM 870 C CA . LYS A 1 102 ? -2.904 11.334 0.784 1.00 95.75 102 LYS A CA 1
ATOM 871 C C . LYS A 1 102 ? -2.276 12.012 -0.432 1.00 95.75 102 LYS A C 1
ATOM 873 O O . LYS A 1 102 ? -2.768 11.834 -1.545 1.00 95.75 102 LYS A O 1
ATOM 878 N N . VAL A 1 103 ? -1.181 12.750 -0.234 1.00 95.62 103 VAL A N 1
ATOM 879 C CA . VAL A 1 103 ? -0.430 13.369 -1.335 1.00 95.62 103 VAL A CA 1
ATOM 880 C C . VAL A 1 103 ? 0.129 12.287 -2.256 1.00 95.62 103 VAL A C 1
ATOM 882 O O . VAL A 1 103 ? -0.163 12.306 -3.450 1.00 95.62 103 VAL A O 1
ATOM 885 N N . PHE A 1 104 ? 0.846 11.294 -1.723 1.00 96.06 104 PHE A N 1
ATOM 886 C CA . PHE A 1 104 ? 1.411 10.216 -2.544 1.00 96.06 104 PHE A CA 1
ATOM 887 C C . PHE A 1 104 ? 0.346 9.383 -3.259 1.00 96.06 104 PHE A C 1
ATOM 889 O O . PHE A 1 104 ? 0.555 8.992 -4.406 1.00 96.06 104 PHE A O 1
ATOM 896 N N . LEU A 1 105 ? -0.822 9.180 -2.640 1.00 94.44 105 LEU A N 1
ATOM 897 C CA . LEU A 1 105 ? -1.943 8.467 -3.251 1.00 94.44 105 LEU A CA 1
ATOM 898 C C . LEU A 1 105 ? -2.376 9.090 -4.586 1.00 94.44 105 LEU A C 1
ATOM 900 O O . LEU A 1 105 ? -2.715 8.361 -5.515 1.00 94.44 105 LEU A O 1
ATOM 904 N N . SER A 1 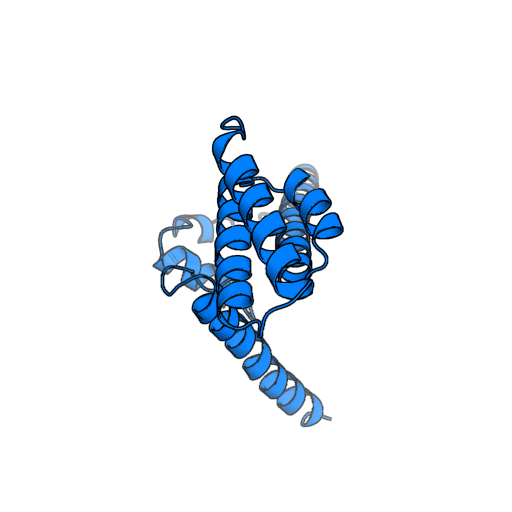106 ? -2.311 10.420 -4.713 1.00 91.69 106 SER A N 1
ATOM 905 C CA . SER A 1 106 ? -2.665 11.121 -5.957 1.00 91.69 106 SER A CA 1
ATOM 906 C C . SER A 1 106 ? -1.729 10.808 -7.134 1.00 91.69 106 SER A C 1
ATOM 908 O O . SER A 1 106 ? -2.151 10.874 -8.288 1.00 91.69 106 SER A O 1
ATOM 910 N N . PHE A 1 107 ? -0.490 10.396 -6.848 1.00 90.88 107 PHE A N 1
ATOM 911 C CA . PHE A 1 107 ? 0.530 10.062 -7.846 1.00 90.88 107 PHE A CA 1
ATOM 912 C C . PHE A 1 107 ? 0.578 8.567 -8.188 1.00 90.88 107 PHE A C 1
ATOM 914 O O . PHE A 1 107 ? 1.292 8.165 -9.111 1.00 90.88 107 PHE A O 1
ATOM 921 N N . LEU A 1 108 ? -0.165 7.722 -7.467 1.00 90.19 108 LEU A N 1
ATOM 922 C CA . LEU A 1 108 ? -0.190 6.287 -7.725 1.00 90.19 108 LEU A CA 1
ATOM 923 C C . LEU A 1 108 ? -1.039 5.957 -8.953 1.00 90.19 108 LEU A C 1
ATOM 925 O O . LEU A 1 108 ? -2.086 6.555 -9.202 1.00 90.19 108 LEU A O 1
ATOM 929 N N . LYS A 1 109 ? -0.588 4.952 -9.712 1.00 86.31 109 LYS A N 1
ATOM 930 C CA . LYS A 1 109 ? -1.356 4.408 -10.839 1.00 86.31 109 LYS A CA 1
ATOM 931 C C . LYS A 1 109 ? -2.589 3.644 -10.342 1.00 86.31 109 LYS A C 1
ATOM 933 O O . LYS A 1 109 ? -3.677 3.847 -10.852 1.00 86.31 109 LYS A O 1
ATOM 938 N N . TYR A 1 110 ? -2.426 2.795 -9.326 1.00 89.12 110 TYR A N 1
ATOM 939 C CA . TYR A 1 110 ? -3.485 1.919 -8.808 1.00 89.12 110 TYR A CA 1
ATOM 940 C C . TYR A 1 110 ? -4.072 2.456 -7.495 1.00 89.12 110 TYR A C 1
ATOM 942 O O . TYR A 1 110 ? -3.957 1.825 -6.444 1.00 89.12 110 TYR A O 1
ATOM 950 N N . ARG A 1 111 ? -4.683 3.647 -7.544 1.00 92.44 111 ARG A N 1
ATOM 951 C CA . ARG A 1 111 ? -5.095 4.401 -6.342 1.00 92.44 111 ARG A CA 1
ATOM 952 C C . ARG A 1 111 ? -6.131 3.668 -5.493 1.00 92.44 111 ARG A C 1
ATOM 954 O O . ARG A 1 111 ? -6.006 3.664 -4.273 1.00 92.44 111 ARG A O 1
ATOM 961 N N . ILE A 1 112 ? -7.100 2.997 -6.121 1.00 93.81 112 ILE A N 1
ATOM 962 C CA . ILE A 1 112 ? -8.126 2.207 -5.418 1.00 93.81 112 ILE A CA 1
ATOM 963 C C . ILE A 1 112 ? -7.458 1.110 -4.580 1.00 93.81 112 ILE A C 1
ATOM 965 O O . ILE A 1 112 ? -7.675 1.029 -3.373 1.00 93.81 112 ILE A O 1
ATOM 969 N N . CYS A 1 113 ? -6.570 0.319 -5.191 1.00 92.50 113 CYS A N 1
ATOM 970 C CA . CYS A 1 113 ? -5.835 -0.739 -4.494 1.00 92.50 113 CYS A CA 1
ATOM 971 C C . CYS A 1 113 ? -4.987 -0.175 -3.346 1.00 92.50 113 CYS A C 1
ATOM 973 O O . CYS A 1 113 ? -4.999 -0.713 -2.242 1.00 92.50 113 CYS A O 1
ATOM 975 N N . SER A 1 114 ? -4.286 0.935 -3.577 1.00 94.44 114 SER A N 1
ATOM 976 C CA . SER A 1 114 ? -3.471 1.591 -2.552 1.00 94.44 114 SER A CA 1
ATOM 977 C C . SER A 1 114 ? -4.305 2.110 -1.376 1.00 94.44 114 SER A C 1
ATOM 979 O O . SER A 1 114 ? -3.909 1.927 -0.225 1.00 94.44 114 SER A O 1
ATOM 981 N N . ALA A 1 115 ? -5.483 2.683 -1.634 1.00 96.56 115 ALA A N 1
ATOM 982 C CA . ALA A 1 115 ? -6.412 3.113 -0.591 1.00 96.56 115 ALA A CA 1
ATOM 983 C C . ALA A 1 115 ? -6.965 1.924 0.221 1.00 96.56 115 ALA A C 1
ATOM 985 O O . ALA A 1 115 ? -7.058 1.997 1.449 1.00 96.56 115 ALA A O 1
ATOM 986 N N . LEU A 1 116 ? -7.259 0.794 -0.429 1.00 95.81 116 LEU A N 1
ATOM 987 C CA . LEU A 1 116 ? -7.677 -0.435 0.256 1.00 95.81 116 LEU A CA 1
ATOM 988 C C . LEU A 1 116 ? -6.548 -1.038 1.109 1.00 95.81 116 LEU A C 1
ATOM 990 O O . LEU A 1 116 ? -6.795 -1.470 2.236 1.00 95.81 116 LEU A O 1
ATOM 994 N N . ILE A 1 117 ? -5.304 -1.007 0.621 1.00 95.69 117 ILE A N 1
ATOM 995 C CA . ILE A 1 117 ? -4.123 -1.413 1.397 1.00 95.69 117 ILE A CA 1
ATOM 996 C C . ILE A 1 117 ? -3.974 -0.531 2.642 1.00 95.69 117 ILE A C 1
ATOM 998 O O . ILE A 1 117 ? -3.854 -1.056 3.750 1.00 95.69 117 ILE A O 1
ATOM 1002 N N . ALA A 1 118 ? -4.052 0.796 2.488 1.00 97.19 118 ALA A N 1
ATOM 1003 C CA . ALA A 1 118 ? -4.000 1.725 3.616 1.00 97.19 118 ALA A CA 1
ATOM 1004 C C . ALA A 1 118 ? -5.109 1.443 4.637 1.00 97.19 118 ALA A C 1
ATOM 1006 O O . ALA A 1 118 ? -4.837 1.322 5.829 1.00 97.19 118 ALA A O 1
ATOM 1007 N N . THR A 1 119 ? -6.341 1.244 4.163 1.00 97.25 119 THR A N 1
ATOM 1008 C CA . THR A 1 119 ? -7.488 0.857 4.997 1.00 97.25 119 THR A CA 1
ATOM 1009 C C . THR A 1 119 ? -7.181 -0.393 5.822 1.00 97.25 119 THR A C 1
ATOM 1011 O O . THR A 1 119 ? -7.433 -0.426 7.027 1.00 97.25 119 THR A O 1
ATOM 1014 N N . LYS A 1 120 ? -6.618 -1.430 5.192 1.00 96.75 120 LYS A N 1
ATOM 1015 C CA . LYS A 1 120 ? -6.308 -2.702 5.851 1.00 96.75 120 LYS A CA 1
ATOM 1016 C C . LYS A 1 120 ? -5.248 -2.542 6.944 1.00 96.75 120 LYS A C 1
ATOM 1018 O O . LYS A 1 120 ? -5.460 -3.036 8.053 1.00 96.75 120 LYS A O 1
ATOM 1023 N N . ILE A 1 121 ? -4.161 -1.821 6.655 1.00 96.62 121 ILE A N 1
ATOM 1024 C CA . ILE A 1 121 ? -3.090 -1.540 7.626 1.00 96.62 121 ILE A CA 1
ATOM 1025 C C . ILE A 1 121 ? -3.644 -0.739 8.809 1.00 96.62 121 ILE A C 1
ATOM 1027 O O . ILE A 1 121 ? -3.449 -1.116 9.963 1.00 96.62 121 ILE A O 1
ATOM 1031 N N . LEU A 1 122 ? -4.400 0.327 8.538 1.00 96.81 122 LEU A N 1
ATOM 1032 C CA . LEU A 1 122 ? -4.952 1.177 9.592 1.00 96.81 122 LEU A CA 1
ATOM 1033 C C . LEU A 1 122 ? -5.971 0.429 10.457 1.00 96.81 122 LEU A C 1
ATOM 1035 O O . LEU A 1 122 ? -5.966 0.608 11.670 1.00 96.81 122 LEU A O 1
ATOM 1039 N N . LYS A 1 123 ? -6.783 -0.472 9.883 1.00 96.19 123 LYS A N 1
ATOM 1040 C CA . LYS A 1 123 ? -7.666 -1.361 10.661 1.00 96.19 123 LYS A CA 1
ATOM 1041 C C . LYS A 1 123 ? -6.881 -2.266 11.612 1.00 96.19 123 LYS A C 1
ATOM 1043 O O . LYS A 1 123 ? -7.323 -2.484 12.741 1.00 96.19 123 LYS A O 1
ATOM 1048 N N . LYS A 1 124 ? -5.711 -2.771 11.196 1.00 95.00 124 LYS A N 1
ATOM 1049 C CA . LYS A 1 124 ? -4.819 -3.531 12.087 1.00 95.00 124 LYS A CA 1
ATOM 1050 C C . LYS A 1 124 ? -4.297 -2.657 13.225 1.00 95.00 124 LYS A C 1
ATOM 1052 O O . LYS A 1 124 ? -4.405 -3.072 14.376 1.00 95.00 124 LYS A O 1
ATOM 1057 N N . TYR A 1 125 ? -3.824 -1.444 12.945 1.00 94.19 125 TYR A N 1
ATOM 1058 C CA . TYR A 1 125 ? -3.372 -0.520 13.995 1.00 94.19 125 TYR A CA 1
ATOM 1059 C C . TYR A 1 125 ? -4.500 -0.122 14.951 1.00 94.19 125 TYR A C 1
ATOM 1061 O O . TYR A 1 125 ? -4.329 -0.191 16.166 1.00 94.19 125 TYR A O 1
ATOM 1069 N N . HIS A 1 126 ? -5.686 0.170 14.420 1.00 94.56 126 HIS A N 1
ATOM 1070 C CA . HIS A 1 126 ? -6.882 0.455 15.207 1.00 94.56 126 HIS A CA 1
ATOM 1071 C C . HIS A 1 126 ? -7.249 -0.693 16.163 1.00 94.56 126 HIS A C 1
ATOM 1073 O O . HIS A 1 126 ? -7.642 -0.442 17.301 1.00 94.56 126 HIS A O 1
ATOM 1079 N N . SER A 1 127 ? -7.092 -1.952 15.729 1.00 93.25 127 SER A N 1
ATOM 1080 C CA . SER A 1 127 ? -7.392 -3.128 16.562 1.00 93.25 127 SER A CA 1
ATOM 1081 C C . SER A 1 127 ? -6.443 -3.311 17.752 1.00 93.25 127 SER A C 1
ATOM 1083 O O . SER A 1 127 ? -6.836 -3.918 18.744 1.00 93.25 127 SER A O 1
ATOM 1085 N N . VAL A 1 128 ? -5.222 -2.772 17.666 1.00 91.81 128 VAL A N 1
ATOM 1086 C CA . VAL A 1 128 ? -4.187 -2.880 18.710 1.00 91.81 128 VAL A CA 1
ATOM 1087 C C . VAL A 1 128 ? -4.138 -1.627 19.597 1.00 91.81 128 VAL A C 1
ATOM 1089 O O . VAL A 1 128 ? -3.677 -1.692 20.733 1.00 91.81 128 VAL A O 1
ATOM 1092 N N . ALA A 1 129 ? -4.631 -0.483 19.116 1.00 89.94 129 ALA A N 1
ATOM 1093 C CA . ALA A 1 129 ? -4.605 0.777 19.854 1.00 89.94 129 ALA A CA 1
ATOM 1094 C C . ALA A 1 129 ? -5.467 0.736 21.136 1.00 89.94 129 ALA A C 1
ATOM 1096 O O . ALA A 1 129 ? -6.673 0.458 21.104 1.00 89.94 129 ALA A O 1
ATOM 1097 N N . ILE A 1 130 ? -4.848 1.078 22.271 1.00 81.19 130 ILE A N 1
ATOM 1098 C CA . ILE A 1 130 ? -5.452 1.079 23.613 1.00 81.19 130 ILE A CA 1
ATOM 1099 C C . ILE A 1 130 ? -6.216 2.398 23.833 1.00 81.19 130 ILE A C 1
ATOM 1101 O O . ILE A 1 130 ? -5.776 3.253 24.586 1.00 81.19 130 ILE A O 1
ATOM 1105 N N . TYR A 1 131 ? -7.360 2.553 23.156 1.00 81.31 131 TYR A N 1
ATOM 1106 C CA . TYR A 1 131 ? -8.317 3.675 23.278 1.00 81.31 131 TYR A CA 1
ATOM 1107 C C . TYR A 1 131 ? -7.722 5.104 23.124 1.00 81.31 131 TYR A C 1
ATOM 1109 O O . TYR A 1 131 ? -6.522 5.302 22.960 1.00 81.31 131 TYR A O 1
ATOM 1117 N N . GLY A 1 132 ? -8.583 6.125 23.095 1.00 85.94 132 GLY A N 1
ATOM 1118 C CA . GLY A 1 132 ? -8.183 7.538 23.031 1.00 85.94 132 GLY A CA 1
ATOM 1119 C C . GLY A 1 132 ? -8.038 8.124 21.621 1.00 85.94 132 GLY A C 1
ATOM 1120 O O . GLY A 1 132 ? -8.396 7.499 20.624 1.00 85.94 132 GLY A O 1
ATOM 1121 N N . GLU A 1 133 ? -7.482 9.337 21.550 1.00 88.38 133 GLU A N 1
ATOM 1122 C CA . GLU A 1 133 ? -7.415 10.172 20.337 1.00 88.38 133 GLU A CA 1
ATOM 1123 C C . GLU A 1 133 ? -6.733 9.467 19.153 1.00 88.38 133 GLU A C 1
ATOM 1125 O O . GLU A 1 133 ? -7.141 9.614 18.003 1.00 88.38 133 GLU A O 1
ATOM 1130 N N . LEU A 1 134 ? -5.718 8.641 19.422 1.00 88.44 134 LEU A N 1
ATOM 1131 C CA . LEU A 1 134 ? -5.030 7.875 18.384 1.00 88.44 134 LEU A CA 1
ATOM 1132 C C . LEU A 1 134 ? -5.962 6.857 17.706 1.00 88.44 134 LEU A C 1
ATOM 1134 O O . LEU A 1 134 ? -5.914 6.688 16.487 1.00 88.44 134 LEU A O 1
ATOM 1138 N N . LYS A 1 135 ? -6.833 6.205 18.484 1.00 92.88 135 LYS A N 1
ATOM 1139 C CA . LYS A 1 135 ? -7.802 5.229 17.979 1.00 92.88 135 LYS A CA 1
ATOM 1140 C C . LYS A 1 135 ? -8.874 5.918 17.130 1.00 92.88 135 LYS A C 1
ATOM 1142 O O . LYS A 1 135 ? -9.142 5.470 16.016 1.00 92.88 135 LYS A O 1
ATOM 1147 N N . ASP A 1 136 ? -9.386 7.055 17.595 1.00 93.50 136 ASP A N 1
ATOM 1148 C CA . ASP A 1 136 ? -10.348 7.872 16.843 1.00 93.50 136 ASP A CA 1
ATOM 1149 C C . ASP A 1 136 ? -9.740 8.414 15.540 1.00 93.50 136 ASP A C 1
ATOM 1151 O O . ASP A 1 136 ? -10.386 8.415 14.486 1.00 93.50 136 ASP A O 1
ATOM 1155 N N . ASN A 1 137 ? -8.462 8.806 15.579 1.00 93.81 137 ASN A N 1
ATOM 1156 C CA . ASN A 1 137 ? -7.716 9.215 14.394 1.00 93.81 137 ASN A CA 1
ATOM 1157 C C . ASN A 1 137 ? -7.585 8.069 13.386 1.00 93.81 137 ASN A C 1
ATOM 1159 O O . ASN A 1 137 ? -7.822 8.284 12.194 1.00 93.81 137 ASN A O 1
ATOM 1163 N N . TYR A 1 138 ? -7.266 6.847 13.826 1.00 95.56 138 TYR A N 1
ATOM 1164 C CA . TYR A 1 138 ? -7.257 5.696 12.922 1.00 95.56 138 TYR A CA 1
ATOM 1165 C C . TYR A 1 138 ? -8.629 5.452 12.296 1.00 95.56 138 TYR A C 1
ATOM 1167 O O . TYR A 1 138 ? -8.704 5.327 11.077 1.00 95.56 138 TYR A O 1
ATOM 1175 N N . GLU A 1 139 ? -9.708 5.465 13.079 1.00 95.81 139 GLU A N 1
ATOM 1176 C CA . GLU A 1 139 ? -11.079 5.281 12.580 1.00 95.81 139 GLU A CA 1
ATOM 1177 C C . GLU A 1 139 ? -11.455 6.333 11.520 1.00 95.81 139 GLU A C 1
ATOM 1179 O O . GLU A 1 139 ? -11.984 6.011 10.451 1.00 95.81 139 GLU A O 1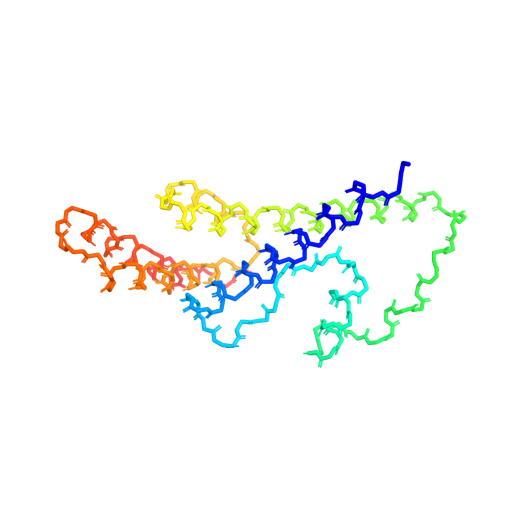
ATOM 1184 N N . LYS A 1 140 ? -11.119 7.604 11.768 1.00 96.69 140 LYS A N 1
ATOM 1185 C CA . LYS A 1 140 ? -11.322 8.696 10.805 1.00 96.69 140 LYS A CA 1
ATOM 1186 C C . LYS A 1 140 ? -10.551 8.460 9.504 1.00 96.69 140 LYS A C 1
ATOM 1188 O O . LYS A 1 140 ? -11.097 8.658 8.416 1.00 96.69 140 LYS A O 1
ATOM 1193 N N . ASN A 1 141 ? -9.293 8.039 9.604 1.00 97.12 141 ASN A N 1
ATOM 1194 C CA . ASN A 1 141 ? -8.433 7.815 8.443 1.00 97.12 141 ASN A CA 1
ATOM 1195 C C . ASN A 1 141 ? -8.830 6.554 7.660 1.00 97.12 141 ASN A C 1
ATOM 1197 O O . ASN A 1 141 ? -8.795 6.572 6.431 1.00 97.12 141 ASN A O 1
ATOM 1201 N N . ILE A 1 142 ? -9.295 5.505 8.343 1.00 97.56 142 ILE A N 1
ATOM 1202 C CA . ILE A 1 142 ? -9.910 4.317 7.732 1.00 97.56 142 ILE A CA 1
ATOM 1203 C C . ILE A 1 142 ? -11.093 4.745 6.861 1.00 97.56 142 ILE A C 1
ATOM 1205 O O . ILE A 1 142 ? -11.090 4.483 5.659 1.00 97.56 142 ILE A O 1
ATOM 1209 N N . LYS A 1 143 ? -12.047 5.495 7.431 1.00 97.56 143 LYS A N 1
ATOM 1210 C CA . LYS A 1 143 ? -13.221 5.991 6.691 1.00 97.56 143 LYS A CA 1
ATOM 1211 C C . LYS A 1 143 ? -12.835 6.844 5.491 1.00 97.56 143 LYS A C 1
ATOM 1213 O O . LYS A 1 143 ? -13.484 6.764 4.451 1.00 97.56 143 LYS A O 1
ATOM 1218 N N . TYR A 1 144 ? -11.789 7.661 5.623 1.00 96.50 144 TYR A N 1
ATOM 1219 C CA . TYR A 1 144 ? -11.279 8.457 4.511 1.00 96.50 144 TYR A CA 1
ATOM 1220 C C . TYR A 1 144 ? -10.828 7.571 3.342 1.00 96.50 144 TYR A C 1
ATOM 1222 O O . TYR A 1 144 ? -11.298 7.780 2.225 1.00 96.50 144 TYR A O 1
ATOM 1230 N N . PHE A 1 145 ? -9.955 6.585 3.577 1.00 97.25 145 PHE A N 1
ATOM 1231 C CA . PHE A 1 145 ? -9.432 5.740 2.498 1.00 97.25 145 PHE A CA 1
ATOM 1232 C C . PHE A 1 145 ? -10.491 4.786 1.927 1.00 97.25 145 PHE A C 1
ATOM 1234 O O . PHE A 1 145 ? -10.503 4.563 0.718 1.00 97.25 145 PHE A O 1
ATOM 1241 N N . GLU A 1 146 ? -11.430 4.295 2.741 1.00 96.38 146 GLU A N 1
ATOM 1242 C CA . GLU A 1 146 ? -12.583 3.526 2.251 1.00 96.38 146 GLU A CA 1
ATOM 1243 C C . GLU A 1 146 ? -13.455 4.367 1.324 1.00 96.38 146 GLU A C 1
ATOM 1245 O O . GLU A 1 146 ? -13.751 3.966 0.199 1.00 96.38 146 GLU A O 1
ATOM 1250 N N . LYS A 1 147 ? -13.815 5.575 1.766 1.00 96.00 147 LYS A N 1
ATOM 1251 C CA . LYS A 1 147 ? -14.610 6.500 0.959 1.00 96.00 147 LYS A CA 1
ATOM 1252 C C . LYS A 1 147 ? -13.865 6.925 -0.304 1.00 96.00 147 LYS A C 1
ATOM 1254 O O . LYS A 1 147 ? -14.488 7.072 -1.352 1.00 96.00 147 LYS A O 1
ATOM 1259 N N . TYR A 1 148 ? -12.544 7.090 -0.225 1.00 94.94 148 TYR A N 1
ATOM 1260 C CA . TYR A 1 148 ? -11.706 7.349 -1.391 1.00 94.94 148 TYR A CA 1
ATOM 1261 C C . TYR A 1 148 ? -11.787 6.199 -2.399 1.00 94.94 148 TYR A C 1
ATOM 1263 O O . TYR A 1 148 ? -11.986 6.455 -3.582 1.00 94.94 148 TYR A O 1
ATOM 1271 N N . ALA A 1 149 ? -11.665 4.947 -1.948 1.00 94.00 149 ALA A N 1
ATOM 1272 C CA . ALA A 1 149 ? -11.743 3.779 -2.823 1.00 94.00 149 ALA A CA 1
ATOM 1273 C C . ALA A 1 149 ? -13.122 3.638 -3.492 1.00 94.00 149 ALA A C 1
ATOM 1275 O O . ALA A 1 149 ? -13.180 3.302 -4.667 1.00 94.00 149 ALA A O 1
ATOM 1276 N N . ILE A 1 150 ? -14.207 3.949 -2.772 1.00 93.50 150 ILE A N 1
ATOM 1277 C CA . ILE A 1 150 ? -15.585 3.906 -3.297 1.00 93.50 150 ILE A CA 1
ATOM 1278 C C . ILE A 1 150 ? -15.828 4.999 -4.347 1.00 93.50 150 ILE A C 1
ATOM 1280 O O . ILE A 1 150 ? -16.477 4.754 -5.357 1.00 93.50 150 ILE A O 1
ATOM 1284 N N . ASN A 1 151 ? -15.334 6.213 -4.095 1.00 90.69 151 ASN A N 1
ATOM 1285 C CA . ASN A 1 151 ? -15.634 7.383 -4.925 1.00 90.69 151 ASN A CA 1
ATOM 1286 C C . ASN A 1 151 ? -14.617 7.622 -6.047 1.00 90.69 151 ASN A C 1
ATOM 1288 O O . ASN A 1 151 ? -14.788 8.560 -6.828 1.00 90.69 151 ASN A O 1
ATOM 1292 N N . SER A 1 152 ? -13.524 6.859 -6.090 1.00 79.00 152 SER A N 1
ATOM 1293 C CA . SER A 1 152 ? -12.508 7.038 -7.122 1.00 79.00 152 SER A CA 1
ATOM 1294 C C . SER A 1 152 ? -13.051 6.563 -8.468 1.00 79.00 152 SER A C 1
ATOM 1296 O O . SER A 1 152 ? -13.491 5.420 -8.554 1.00 79.00 152 SER A O 1
ATOM 1298 N N . PRO A 1 153 ? -13.012 7.400 -9.518 1.00 63.41 153 PRO A N 1
ATOM 1299 C CA . PRO A 1 153 ? -13.335 6.943 -10.860 1.00 63.41 153 PRO A CA 1
ATOM 1300 C C . PRO A 1 153 ? -12.291 5.915 -11.308 1.00 63.41 153 PRO A C 1
ATOM 1302 O O . PRO A 1 153 ? -11.098 6.095 -11.044 1.00 63.41 153 PRO A O 1
ATOM 1305 N N . ASP A 1 154 ? -12.740 4.860 -11.987 1.00 56.41 154 ASP A N 1
ATOM 1306 C CA . ASP A 1 154 ? -11.867 3.897 -12.658 1.00 56.41 154 ASP A CA 1
ATOM 1307 C C . ASP A 1 154 ? -11.045 4.639 -13.727 1.00 56.41 154 ASP A C 1
ATOM 1309 O O . ASP A 1 154 ? -11.536 4.925 -14.819 1.00 56.41 154 ASP A O 1
ATOM 1313 N N . THR A 1 155 ? -9.814 5.031 -13.391 1.00 49.38 155 THR A N 1
ATOM 1314 C CA . THR A 1 155 ? -8.831 5.598 -14.335 1.00 49.38 155 THR A CA 1
ATOM 1315 C C . THR A 1 155 ? -7.801 4.567 -14.739 1.00 49.38 155 THR A C 1
ATOM 1317 O O . THR A 1 155 ? -7.208 3.966 -13.810 1.00 49.38 155 THR A O 1
#

Foldseek 3Di:
DPPVVVVVVVVVVVVLVVVQVVLCVQQHPPDDRDDDPDPVVVVVSCVVVVVDPPVVVPPPPPPPDPVVVVVVVVVVVVVVVQSVLLVQLVVCLVVVVLVSNVVSLVVHPPNLVSLSSSLSNLVVVLVVDPDDPSNVSSVVSSVVSVVCNVPPPPD

pLDDT: mean 80.95, std 16.73, range [40.53, 97.69]

Secondary structure (DSSP, 8-state):
--HHHHHHHHHHHHHHHHHHHHHHHHH-TTPPP---SSHHHHHHHHHHTTSS-GGGGG-------HHHHHHHHHHHHHHHHHHHHHHHHHHHHHTT-HHHHHHHHHH-SSHHHHHHHHHHHHHHHHHH--SSHHHHHHHHHHHHHHHHHHH----

Radius of gyration: 19.23 Å; chains: 1; bounding box: 55×31×55 Å